Protein AF-A0A957J936-F1 (afdb_monomer_lite)

Foldseek 3Di:
DDDDDDDDPDPVVVVVVVVVVVVVVVVVVVVVVVVVLVPDDPVVNVVVCVVVVQPPVSVVVVVVCVVVPPCPPPPDDDQDDPCPQRNPVQSVVQLVVLPRGSNRHHND

Secondary structure (DSSP, 8-state):
----PPPPSSHHHHHHHHHHHHHHHHHHHHHHHHHHHHHS-HHHHHHHHHHTT--HHHHHHHHHHHHS------PPPPPP--SSSS-HHHHHHHHHHTS-BTTBPTT-

Radius of gyration: 21.01 Å; chains: 1; bounding box: 52×32×40 Å

Sequence (108 aa):
MTQTLPPPTNRHAWQQSILLQYGQRILQRVIALREQLAALPRPTRRKLKTATGMGLTSLALALALALAGSPTPAHAATINVDGTTCTLADAITSANSDTATGGCTAGS

Structure (mmCIF, N/CA/C/O backbone):
data_AF-A0A957J936-F1
#
_entry.id   AF-A0A957J936-F1
#
loop_
_atom_site.group_PDB
_atom_site.id
_atom_site.type_symbol
_atom_site.label_atom_id
_atom_site.label_alt_id
_atom_site.label_comp_id
_atom_site.label_asym_id
_atom_site.label_entity_id
_atom_site.label_seq_id
_atom_site.pdbx_PDB_ins_code
_atom_site.Cartn_x
_atom_site.Cartn_y
_atom_site.Cartn_z
_atom_site.occupancy
_atom_site.B_iso_or_equiv
_atom_site.auth_seq_id
_atom_site.auth_comp_id
_atom_site.auth_asym_id
_atom_site.auth_atom_id
_atom_site.pdbx_PDB_model_num
ATOM 1 N N . MET A 1 1 ? -21.333 12.986 -16.261 1.00 38.69 1 MET A N 1
ATOM 2 C CA . MET A 1 1 ? -22.236 13.076 -15.095 1.00 38.69 1 MET A CA 1
ATOM 3 C C . MET A 1 1 ? -21.390 13.421 -13.879 1.00 38.69 1 MET A C 1
ATOM 5 O O . MET A 1 1 ? -20.745 12.553 -13.310 1.00 38.69 1 MET A O 1
ATOM 9 N N . THR A 1 2 ? -21.274 14.709 -13.575 1.00 41.25 2 THR A N 1
ATOM 10 C CA . THR A 1 2 ? -20.501 15.252 -12.451 1.00 41.25 2 THR A CA 1
ATOM 11 C C . THR A 1 2 ? -21.373 15.206 -11.199 1.00 41.25 2 THR A C 1
ATOM 13 O O . THR A 1 2 ? -22.327 15.968 -11.088 1.00 41.25 2 THR A O 1
ATOM 16 N N . GLN A 1 3 ? -21.084 14.287 -10.275 1.00 44.28 3 GLN A N 1
ATOM 17 C CA . GLN A 1 3 ? -21.719 14.272 -8.955 1.00 44.28 3 GLN A CA 1
ATOM 18 C C . GLN A 1 3 ? -21.150 15.431 -8.127 1.00 44.28 3 GLN A C 1
ATOM 20 O O . GLN A 1 3 ? -19.991 15.406 -7.716 1.00 44.28 3 GLN A O 1
ATOM 25 N N . THR A 1 4 ? -21.956 16.466 -7.911 1.00 52.91 4 THR A N 1
ATOM 26 C CA . THR A 1 4 ? -21.688 17.525 -6.935 1.00 52.91 4 THR A CA 1
ATOM 27 C C . THR A 1 4 ? -22.026 17.010 -5.540 1.00 52.91 4 THR A C 1
ATOM 29 O O . THR A 1 4 ? -23.199 16.870 -5.200 1.00 52.91 4 THR A O 1
ATOM 32 N N . LEU A 1 5 ? -20.995 16.700 -4.747 1.00 58.75 5 LEU A N 1
ATOM 33 C CA . LEU A 1 5 ? -21.138 16.386 -3.323 1.00 58.75 5 LEU A CA 1
ATOM 34 C C . LEU A 1 5 ? -21.590 17.640 -2.541 1.00 58.75 5 LEU A C 1
ATOM 36 O O . LEU A 1 5 ? -21.080 18.730 -2.816 1.00 58.75 5 LEU A O 1
ATOM 40 N N . PRO A 1 6 ? -22.495 17.505 -1.553 1.00 58.75 6 PRO A N 1
ATOM 41 C CA . PRO A 1 6 ? -22.901 18.611 -0.690 1.00 58.75 6 PRO A CA 1
ATOM 42 C C . PRO A 1 6 ? -21.728 19.118 0.173 1.00 58.75 6 PRO A C 1
ATOM 44 O O . PRO A 1 6 ? -20.835 18.337 0.519 1.00 58.75 6 PRO A O 1
ATOM 47 N N . PRO A 1 7 ? -21.708 20.415 0.536 1.00 59.03 7 PRO A N 1
ATOM 48 C CA . PRO A 1 7 ? -20.623 20.993 1.321 1.00 59.03 7 PRO A CA 1
ATOM 49 C C . PRO A 1 7 ? -20.587 20.381 2.735 1.00 59.03 7 PRO A C 1
ATOM 51 O O . PRO A 1 7 ? -21.608 20.381 3.426 1.00 59.03 7 PRO A O 1
ATOM 54 N N . PRO A 1 8 ? -19.434 19.860 3.195 1.00 58.00 8 PRO A N 1
ATOM 55 C CA . PRO A 1 8 ? -19.324 19.254 4.516 1.00 58.00 8 PRO A CA 1
ATOM 56 C C . PRO A 1 8 ? -19.377 20.323 5.618 1.00 58.00 8 PRO A C 1
ATOM 58 O O . PRO A 1 8 ? -18.628 21.297 5.601 1.00 58.00 8 PRO A O 1
ATOM 61 N N . THR A 1 9 ? -20.229 20.109 6.621 1.00 65.56 9 THR A N 1
ATOM 62 C CA . THR A 1 9 ? -20.415 20.981 7.799 1.00 65.56 9 THR A CA 1
ATOM 63 C C . THR A 1 9 ? -19.282 20.885 8.830 1.00 65.56 9 THR A C 1
ATOM 65 O O . THR A 1 9 ? -19.260 21.641 9.799 1.00 65.56 9 THR A O 1
ATOM 68 N N . ASN A 1 10 ? -18.315 19.985 8.627 1.00 65.75 10 ASN A N 1
ATOM 69 C CA . ASN A 1 10 ? -17.239 19.698 9.569 1.00 65.75 10 ASN A CA 1
ATOM 70 C C . ASN A 1 10 ? -15.871 19.909 8.896 1.00 65.75 10 ASN A C 1
ATOM 72 O O . ASN A 1 10 ? -15.541 19.234 7.919 1.00 65.75 10 ASN A O 1
ATOM 76 N N . ARG A 1 11 ? -15.062 20.848 9.409 1.00 61.19 11 ARG A N 1
ATOM 77 C CA . ARG A 1 11 ? -13.763 21.233 8.816 1.00 61.19 11 ARG A CA 1
ATOM 78 C C . ARG A 1 11 ? -12.802 20.042 8.671 1.00 61.19 11 ARG A C 1
ATOM 80 O O . ARG A 1 11 ? -12.022 20.009 7.722 1.00 61.19 11 ARG A O 1
ATOM 87 N N . HIS A 1 12 ? -12.917 19.041 9.546 1.00 62.62 12 HIS A N 1
ATOM 88 C CA . HIS A 1 12 ? -12.130 17.807 9.487 1.00 62.62 12 HIS A CA 1
ATOM 89 C C . HIS A 1 12 ? -12.503 16.903 8.303 1.00 62.62 12 HIS A C 1
ATOM 91 O O . HIS A 1 12 ? -11.615 16.315 7.691 1.00 62.62 12 HIS A O 1
ATOM 97 N N . ALA A 1 13 ? -13.782 16.843 7.917 1.00 62.12 13 ALA A N 1
ATOM 98 C CA . ALA A 1 13 ? -14.234 16.006 6.803 1.00 62.12 13 ALA A CA 1
ATOM 99 C C . ALA A 1 13 ? -13.692 16.516 5.456 1.00 62.12 13 ALA A C 1
ATOM 101 O O . ALA A 1 13 ? -13.252 15.738 4.607 1.00 62.12 13 ALA A O 1
ATOM 102 N N . TRP A 1 14 ? -13.639 17.840 5.284 1.00 65.19 14 TRP A N 1
ATOM 103 C CA . TRP A 1 14 ? -13.008 18.454 4.115 1.00 65.19 14 TRP A CA 1
ATOM 104 C C . TRP A 1 14 ? -11.498 18.168 4.069 1.00 65.19 14 TRP A C 1
ATOM 106 O O . TRP A 1 14 ? -10.994 17.722 3.037 1.00 65.19 14 TRP A O 1
ATOM 116 N N . GLN A 1 15 ? -10.787 18.322 5.193 1.00 67.19 15 GLN A N 1
ATOM 117 C CA . GLN A 1 15 ? -9.353 18.014 5.281 1.00 67.19 15 GLN A CA 1
ATOM 118 C C . GLN A 1 15 ? -9.053 16.542 4.955 1.00 67.19 15 GLN A C 1
ATOM 120 O O . GLN A 1 15 ? -8.131 16.261 4.190 1.00 67.19 15 GLN A O 1
ATOM 125 N N . GLN A 1 16 ? -9.855 15.606 5.471 1.00 68.69 16 GLN A N 1
ATOM 126 C CA . GLN A 1 16 ? -9.722 14.173 5.188 1.00 68.69 16 GLN A CA 1
ATOM 127 C C . GLN A 1 16 ? -9.927 13.860 3.704 1.00 68.69 16 GLN A C 1
ATOM 129 O O . GLN A 1 16 ? -9.130 13.136 3.110 1.00 68.69 16 GLN A O 1
ATOM 134 N N . SER A 1 17 ? -10.952 14.446 3.079 1.00 69.44 17 SER A N 1
ATOM 135 C CA . SER A 1 17 ? -11.225 14.229 1.654 1.00 69.44 17 SER A CA 1
ATOM 136 C C . SER A 1 17 ? -10.078 14.715 0.759 1.00 69.44 17 SER A C 1
ATOM 138 O O . SER A 1 17 ? -9.701 14.031 -0.194 1.00 69.44 17 SER A O 1
ATOM 140 N N . ILE A 1 18 ? -9.450 15.841 1.115 1.00 72.69 18 ILE A N 1
ATOM 141 C CA . ILE A 1 18 ? -8.265 16.357 0.429 1.00 72.69 18 ILE A CA 1
ATOM 142 C C . ILE A 1 18 ? -7.085 15.405 0.622 1.00 72.69 18 ILE A C 1
ATOM 144 O O . ILE A 1 18 ? -6.460 15.013 -0.360 1.00 72.69 18 ILE A O 1
ATOM 148 N N . LEU A 1 19 ? -6.789 14.981 1.852 1.00 76.62 19 LEU A N 1
ATOM 149 C CA . LEU A 1 19 ? -5.666 14.077 2.121 1.00 76.62 19 LEU A CA 1
ATOM 150 C C . LEU A 1 19 ? -5.792 12.755 1.351 1.00 76.62 19 LEU A C 1
ATOM 152 O O . LEU A 1 19 ? -4.817 12.300 0.752 1.00 76.62 19 LEU A O 1
ATOM 156 N N . LEU A 1 20 ? -6.997 12.184 1.286 1.00 76.75 20 LEU A N 1
ATOM 157 C CA . LEU A 1 20 ? -7.261 10.965 0.520 1.00 76.75 20 LEU A CA 1
ATOM 158 C C . LEU A 1 20 ? -7.120 11.193 -0.990 1.00 76.75 20 LEU A C 1
ATOM 160 O O . LEU A 1 20 ? -6.471 10.403 -1.678 1.00 76.75 20 LEU A O 1
ATOM 164 N N . GLN A 1 21 ? -7.668 12.289 -1.517 1.00 71.94 21 GLN A N 1
ATOM 165 C CA . GLN A 1 21 ? -7.626 12.576 -2.951 1.00 71.94 21 GLN A CA 1
ATOM 166 C C . GLN A 1 21 ? -6.206 12.903 -3.441 1.00 71.94 21 GLN A C 1
ATOM 168 O O . GLN A 1 21 ? -5.786 12.441 -4.508 1.00 71.94 21 GLN A O 1
ATOM 173 N N . TYR A 1 22 ? -5.438 13.662 -2.656 1.00 70.75 22 TYR A N 1
ATOM 174 C CA . TYR A 1 22 ? -4.026 13.923 -2.935 1.00 70.75 22 TYR A CA 1
ATOM 175 C C . TYR A 1 22 ? -3.187 12.649 -2.785 1.00 70.75 22 TYR A C 1
ATOM 177 O O . TYR A 1 22 ? -2.359 12.369 -3.655 1.00 70.75 22 TYR A O 1
ATOM 185 N N . GLY A 1 23 ? -3.454 11.837 -1.756 1.00 75.12 23 GLY A N 1
ATOM 186 C CA . GLY A 1 23 ? -2.803 10.544 -1.543 1.00 75.12 23 GLY A CA 1
ATOM 187 C C . GLY A 1 23 ? -2.978 9.602 -2.733 1.00 75.12 23 GLY A C 1
ATOM 188 O O . GLY A 1 23 ? -1.992 9.091 -3.262 1.00 75.12 23 GLY A O 1
ATOM 189 N N . GLN A 1 24 ? -4.204 9.447 -3.241 1.00 75.56 24 GLN A N 1
ATOM 190 C CA . GLN A 1 24 ? -4.469 8.601 -4.408 1.00 75.56 24 GLN A CA 1
ATOM 191 C C . GLN A 1 24 ? -3.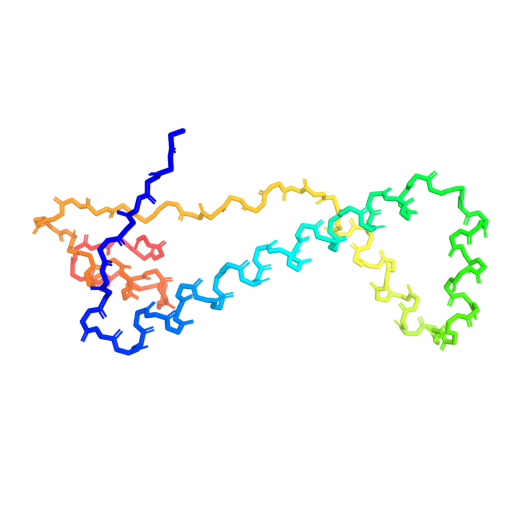725 9.071 -5.662 1.00 75.56 24 GLN A C 1
ATOM 193 O O . GLN A 1 24 ? -3.126 8.256 -6.361 1.00 75.56 24 GLN A O 1
ATOM 198 N N . ARG A 1 25 ? -3.695 10.380 -5.944 1.00 74.25 25 ARG A N 1
ATOM 199 C CA . ARG A 1 25 ? -2.960 10.916 -7.105 1.00 74.25 25 ARG A CA 1
ATOM 200 C C . ARG A 1 25 ? -1.457 10.668 -7.009 1.00 74.25 25 ARG A C 1
ATOM 202 O O . ARG A 1 25 ? -0.826 10.360 -8.019 1.00 74.25 25 ARG A O 1
ATOM 209 N N . ILE A 1 26 ? -0.884 10.800 -5.813 1.00 79.44 26 ILE A N 1
ATOM 210 C CA . ILE A 1 26 ? 0.537 10.525 -5.574 1.00 79.44 26 ILE A CA 1
ATOM 211 C C . ILE A 1 26 ? 0.820 9.032 -5.760 1.00 79.44 26 ILE A C 1
ATOM 213 O O . ILE A 1 26 ? 1.753 8.683 -6.480 1.00 79.44 26 ILE A O 1
ATOM 217 N N . LEU A 1 27 ? -0.016 8.156 -5.197 1.00 80.75 27 LEU A N 1
ATOM 218 C CA . LEU A 1 27 ? 0.126 6.705 -5.342 1.00 80.75 27 LEU A CA 1
ATOM 219 C C . LEU A 1 27 ? 0.078 6.269 -6.808 1.00 80.75 27 LEU A C 1
ATOM 221 O O . LEU A 1 27 ? 0.953 5.528 -7.245 1.00 80.75 27 LEU A O 1
ATOM 225 N N . GLN A 1 28 ? -0.870 6.787 -7.593 1.00 77.12 28 GLN A N 1
ATOM 226 C CA . GLN A 1 28 ? -0.968 6.476 -9.024 1.00 77.12 28 GLN A CA 1
ATOM 227 C C . GLN A 1 28 ? 0.290 6.894 -9.798 1.00 77.12 28 GLN A C 1
ATOM 229 O O . GLN A 1 28 ? 0.792 6.142 -10.631 1.00 77.12 28 GLN A O 1
ATOM 234 N N . ARG A 1 29 ? 0.865 8.060 -9.479 1.00 77.69 29 ARG A N 1
ATOM 235 C CA . ARG A 1 29 ? 2.131 8.506 -10.085 1.00 77.69 29 ARG A CA 1
ATOM 236 C C . ARG A 1 29 ? 3.303 7.601 -9.710 1.00 77.69 29 ARG A C 1
ATOM 238 O O . ARG A 1 29 ? 4.142 7.314 -10.558 1.00 77.69 29 ARG A O 1
ATOM 245 N N . VAL A 1 30 ? 3.359 7.143 -8.461 1.00 78.19 30 VAL A N 1
ATOM 246 C CA . VAL A 1 30 ? 4.406 6.225 -7.986 1.00 78.19 30 VAL A CA 1
ATOM 247 C C . VAL A 1 30 ? 4.284 4.852 -8.648 1.00 78.19 30 VAL A C 1
ATOM 249 O O . VAL A 1 30 ? 5.303 4.287 -9.044 1.00 78.19 30 VAL A O 1
ATOM 252 N N . ILE A 1 31 ? 3.063 4.332 -8.807 1.00 80.12 31 ILE A N 1
ATOM 253 C CA . ILE A 1 31 ? 2.793 3.068 -9.508 1.00 80.12 31 ILE A CA 1
ATOM 254 C C . ILE A 1 31 ? 3.257 3.169 -10.963 1.00 80.12 31 ILE A C 1
ATOM 256 O O . ILE A 1 31 ? 4.097 2.374 -11.381 1.00 80.12 31 ILE A O 1
ATOM 260 N N . ALA A 1 32 ? 2.814 4.199 -11.690 1.00 82.62 32 ALA A N 1
ATOM 261 C CA . ALA A 1 32 ? 3.203 4.415 -13.082 1.00 82.62 32 ALA A CA 1
ATOM 262 C C . ALA A 1 32 ? 4.729 4.542 -13.245 1.00 82.62 32 ALA A C 1
ATOM 264 O O . ALA A 1 32 ? 5.324 3.949 -14.144 1.00 82.62 32 ALA A O 1
ATOM 265 N N . LEU A 1 33 ? 5.395 5.264 -12.337 1.00 81.94 33 LEU A N 1
ATOM 266 C CA . LEU A 1 33 ? 6.854 5.370 -12.337 1.00 81.94 33 LEU A CA 1
ATOM 267 C C . LEU A 1 33 ? 7.524 4.012 -12.085 1.00 81.94 33 LEU A C 1
ATOM 269 O O . LEU A 1 33 ? 8.528 3.685 -12.720 1.00 81.94 33 LEU A O 1
ATOM 273 N N . ARG A 1 34 ? 6.985 3.201 -11.167 1.00 82.81 34 ARG A N 1
ATOM 274 C CA . ARG A 1 34 ? 7.498 1.851 -10.910 1.00 82.81 34 ARG A CA 1
ATOM 275 C C . ARG A 1 34 ? 7.347 0.940 -12.118 1.00 82.81 34 ARG A C 1
ATOM 277 O O . ARG A 1 34 ? 8.290 0.212 -12.411 1.00 82.81 34 ARG A O 1
ATOM 284 N N . GLU A 1 35 ? 6.213 0.982 -12.805 1.00 86.19 35 GLU A N 1
ATOM 285 C CA . GLU A 1 35 ? 5.972 0.203 -14.023 1.00 86.19 35 GLU A CA 1
ATOM 286 C C . GLU A 1 35 ? 6.960 0.585 -15.126 1.00 86.19 35 GLU A C 1
ATOM 288 O O . GLU A 1 35 ? 7.615 -0.283 -15.704 1.00 86.19 35 GLU A O 1
ATOM 293 N N . GLN A 1 36 ? 7.166 1.888 -15.339 1.00 84.88 36 GLN A N 1
ATOM 294 C CA . GLN A 1 36 ? 8.171 2.389 -16.275 1.00 84.88 36 GLN A CA 1
ATOM 295 C C . GLN A 1 36 ? 9.573 1.891 -15.905 1.00 84.88 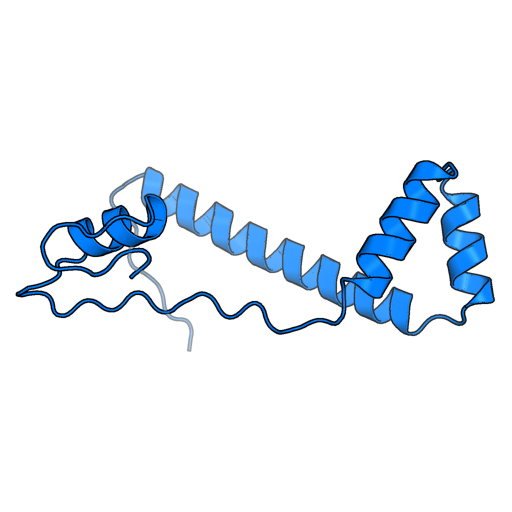36 GLN A C 1
ATOM 297 O O . GLN A 1 36 ? 10.277 1.338 -16.746 1.00 84.88 36 GLN A O 1
ATOM 302 N N . LEU A 1 37 ? 9.970 2.002 -14.634 1.00 79.81 37 LEU A N 1
ATOM 303 C CA . LEU A 1 37 ? 11.261 1.495 -14.157 1.00 79.81 37 LEU A CA 1
ATOM 304 C C . LEU A 1 37 ? 11.385 -0.032 -14.252 1.00 79.81 37 LEU A C 1
ATOM 306 O O . LEU A 1 37 ? 12.502 -0.533 -14.397 1.00 79.81 37 LEU A O 1
ATOM 310 N N . ALA A 1 38 ? 10.284 -0.777 -14.150 1.00 79.94 38 ALA A N 1
ATOM 311 C CA . ALA A 1 38 ? 10.264 -2.231 -14.286 1.00 79.94 38 ALA A CA 1
ATOM 312 C C . ALA A 1 38 ? 10.431 -2.674 -15.746 1.00 79.94 38 ALA A C 1
ATOM 314 O O . ALA A 1 38 ? 11.103 -3.677 -15.989 1.00 79.94 38 ALA A O 1
ATOM 315 N N . ALA A 1 39 ? 9.899 -1.898 -16.694 1.00 84.56 39 ALA A N 1
ATOM 316 C CA . ALA A 1 39 ? 10.052 -2.123 -18.130 1.00 84.56 39 ALA A CA 1
ATOM 317 C C . ALA A 1 39 ? 11.481 -1.856 -18.640 1.00 84.56 39 ALA A C 1
ATOM 319 O O . ALA A 1 39 ? 11.861 -2.336 -19.709 1.00 84.56 39 ALA A O 1
ATOM 320 N N . LEU A 1 40 ? 12.306 -1.118 -17.885 1.00 83.06 40 LEU A N 1
ATOM 321 C CA . LEU A 1 40 ? 13.691 -0.865 -18.277 1.00 83.06 40 LEU A CA 1
ATOM 322 C C . LEU A 1 40 ? 14.547 -2.149 -18.249 1.00 83.06 40 LEU A C 1
ATOM 324 O O . LEU A 1 40 ? 14.492 -2.930 -17.288 1.00 83.06 40 LEU A O 1
ATOM 328 N N . PRO A 1 41 ? 15.476 -2.303 -19.213 1.00 83.25 41 PRO A N 1
ATOM 329 C CA . PRO A 1 41 ? 16.497 -3.335 -19.159 1.00 83.25 41 PRO A CA 1
ATOM 330 C C . PRO A 1 41 ? 17.312 -3.266 -17.860 1.00 83.25 41 PRO A C 1
ATOM 332 O O . PRO A 1 41 ? 17.696 -2.196 -17.374 1.00 83.25 41 PRO A O 1
ATOM 335 N N . ARG A 1 42 ? 17.638 -4.442 -17.312 1.00 75.38 42 ARG A N 1
ATOM 336 C CA . ARG A 1 42 ? 18.450 -4.610 -16.093 1.00 75.38 42 ARG A CA 1
ATOM 337 C C . ARG A 1 42 ? 19.726 -3.740 -16.041 1.00 75.38 42 ARG A C 1
ATOM 339 O O . ARG A 1 42 ? 19.966 -3.175 -14.970 1.00 75.38 42 ARG A O 1
ATOM 346 N N . PRO A 1 43 ? 20.539 -3.583 -17.114 1.00 75.38 43 PRO A N 1
ATOM 347 C CA . PRO A 1 43 ? 21.740 -2.743 -17.047 1.00 75.38 43 PRO A CA 1
ATOM 348 C C . PRO A 1 43 ? 21.411 -1.257 -16.851 1.00 75.38 43 PRO A C 1
ATOM 350 O O . PRO A 1 43 ? 22.078 -0.578 -16.072 1.00 75.38 43 PRO A O 1
ATOM 353 N N . THR A 1 44 ? 20.346 -0.765 -17.483 1.00 77.44 44 THR A N 1
ATOM 354 C CA . THR A 1 44 ? 19.899 0.630 -17.389 1.00 77.44 44 THR A CA 1
ATOM 355 C C . THR A 1 44 ? 19.387 0.947 -15.986 1.00 77.44 44 THR A C 1
ATOM 357 O O . THR A 1 44 ? 19.772 1.952 -15.392 1.00 77.44 44 THR A O 1
ATOM 360 N N . ARG A 1 45 ? 18.612 0.028 -15.394 1.00 74.19 45 ARG A N 1
ATOM 361 C CA . ARG A 1 45 ? 18.150 0.137 -14.000 1.00 74.19 45 ARG A CA 1
ATOM 362 C C . ARG A 1 45 ? 19.307 0.201 -13.003 1.00 74.19 45 ARG A C 1
ATOM 364 O O . ARG A 1 45 ? 19.237 0.956 -12.039 1.00 74.19 45 ARG A O 1
ATOM 371 N N . ARG A 1 46 ? 20.365 -0.593 -13.213 1.00 69.94 46 ARG A N 1
ATOM 372 C CA . ARG A 1 46 ? 21.556 -0.591 -12.346 1.00 69.94 46 ARG A CA 1
ATOM 373 C C . ARG A 1 46 ? 22.300 0.741 -12.417 1.00 69.94 46 ARG A C 1
ATOM 375 O O . ARG A 1 46 ? 22.596 1.296 -11.367 1.00 69.94 46 ARG A O 1
ATOM 382 N N . LYS A 1 47 ? 22.515 1.274 -13.625 1.00 74.94 47 LYS A N 1
ATOM 383 C CA . LYS A 1 47 ? 23.173 2.575 -13.830 1.00 74.94 47 LYS A CA 1
ATOM 384 C C . LYS A 1 47 ? 22.413 3.728 -13.171 1.00 74.94 47 LYS A C 1
ATOM 386 O O . LYS A 1 47 ? 23.037 4.571 -12.540 1.00 74.94 47 LYS A O 1
ATOM 391 N N . LEU A 1 48 ? 21.080 3.728 -13.258 1.00 70.88 48 LEU A N 1
ATOM 392 C CA . LEU A 1 48 ? 20.226 4.711 -12.580 1.00 70.88 48 LEU A CA 1
ATOM 393 C C . LEU A 1 48 ? 20.386 4.658 -11.054 1.00 70.88 48 LEU A C 1
ATOM 395 O O . LEU A 1 48 ? 20.587 5.693 -10.432 1.00 70.88 48 LEU A O 1
ATOM 399 N N . LYS A 1 49 ? 20.383 3.456 -10.460 1.00 64.56 49 LYS A N 1
ATOM 400 C CA . LYS A 1 49 ? 20.589 3.278 -9.010 1.00 64.56 49 LYS A CA 1
ATOM 401 C C . LYS A 1 49 ? 21.977 3.735 -8.548 1.00 64.56 49 LYS A C 1
ATOM 403 O O . LYS A 1 49 ? 22.100 4.339 -7.488 1.00 64.56 49 LYS A O 1
ATOM 408 N N . THR A 1 50 ? 23.019 3.464 -9.334 1.00 62.94 50 THR A N 1
ATOM 409 C CA . THR A 1 50 ? 24.385 3.905 -9.010 1.00 62.94 50 THR A CA 1
ATOM 410 C C . THR A 1 50 ? 24.580 5.405 -9.233 1.00 62.94 50 THR A C 1
ATOM 412 O O . THR A 1 50 ? 25.332 6.027 -8.494 1.00 62.94 50 THR A O 1
ATOM 415 N N . ALA A 1 51 ? 23.879 6.002 -10.204 1.00 64.94 51 ALA A N 1
ATOM 416 C CA . ALA A 1 51 ? 23.936 7.438 -10.482 1.00 64.94 51 ALA A CA 1
ATOM 417 C C . ALA A 1 51 ? 23.251 8.282 -9.394 1.00 64.94 51 ALA A C 1
ATOM 419 O O . ALA A 1 51 ? 23.673 9.403 -9.139 1.00 64.94 51 ALA A O 1
ATOM 420 N N . THR A 1 52 ? 22.239 7.740 -8.707 1.00 62.28 52 THR A N 1
ATOM 421 C CA . THR A 1 52 ? 21.548 8.419 -7.595 1.00 62.28 52 THR A CA 1
ATOM 422 C C . THR A 1 52 ? 22.309 8.383 -6.262 1.00 62.28 52 THR A C 1
ATOM 424 O O . THR A 1 52 ? 21.750 8.771 -5.243 1.00 62.28 52 THR A O 1
ATOM 427 N N . GLY A 1 53 ? 23.556 7.890 -6.227 1.00 55.38 53 GLY A N 1
ATOM 428 C CA . GLY A 1 53 ? 24.351 7.827 -4.993 1.00 55.38 53 GLY A CA 1
ATOM 429 C C . GLY A 1 53 ? 23.792 6.865 -3.937 1.00 55.38 53 GLY A C 1
ATOM 430 O O . GLY A 1 53 ? 24.038 7.038 -2.746 1.00 55.38 53 GLY A O 1
ATOM 431 N N . MET A 1 54 ? 23.016 5.852 -4.343 1.00 61.06 54 MET A N 1
ATOM 432 C CA . MET A 1 54 ? 22.495 4.848 -3.413 1.00 61.06 54 MET A CA 1
ATOM 433 C C . MET A 1 54 ? 23.636 3.946 -2.934 1.00 61.06 54 MET A C 1
ATOM 435 O O . MET A 1 54 ? 24.136 3.110 -3.686 1.00 61.06 54 MET A O 1
ATOM 439 N N . GLY A 1 55 ? 24.030 4.101 -1.669 1.00 63.69 55 GLY A N 1
ATOM 440 C CA . GLY A 1 55 ? 24.973 3.201 -1.006 1.00 63.69 55 GLY A CA 1
ATOM 441 C C . GLY A 1 55 ? 24.470 1.751 -0.954 1.00 63.69 55 GLY A C 1
ATOM 442 O O . GLY A 1 55 ? 23.299 1.460 -1.213 1.00 63.69 55 GLY A O 1
ATOM 443 N N . LEU A 1 56 ? 25.351 0.818 -0.585 1.00 59.41 56 LEU A N 1
ATOM 444 C CA . LEU A 1 56 ? 25.067 -0.627 -0.550 1.00 59.41 56 LEU A CA 1
ATOM 445 C C . LEU A 1 56 ? 23.813 -0.991 0.269 1.00 59.41 56 LEU A C 1
ATOM 447 O O . LEU A 1 56 ? 23.066 -1.887 -0.116 1.00 59.41 56 LEU A O 1
ATOM 451 N N . THR A 1 57 ? 23.531 -0.252 1.342 1.00 64.00 57 THR A N 1
ATOM 452 C CA . THR A 1 57 ? 22.317 -0.399 2.164 1.00 64.00 57 THR A CA 1
ATOM 453 C C . THR A 1 57 ? 21.044 -0.050 1.394 1.00 64.00 57 THR A C 1
ATOM 455 O O . THR A 1 57 ? 20.056 -0.779 1.455 1.00 64.00 57 THR A O 1
ATOM 458 N N . SER A 1 58 ? 21.077 1.018 0.596 1.00 68.44 58 SER A N 1
ATOM 459 C CA . SER A 1 58 ? 19.965 1.417 -0.273 1.00 68.44 58 SER A CA 1
ATOM 460 C C . SER A 1 58 ? 19.758 0.419 -1.413 1.00 68.44 58 SER A C 1
ATOM 462 O O . SER A 1 58 ? 18.623 0.147 -1.805 1.00 68.44 58 SER A O 1
ATOM 464 N N . LEU A 1 59 ? 20.843 -0.180 -1.920 1.00 68.75 59 LEU A N 1
ATOM 465 C CA . LEU A 1 59 ? 20.772 -1.236 -2.927 1.00 68.75 59 LEU A CA 1
ATOM 466 C C . LEU A 1 59 ? 20.145 -2.519 -2.362 1.00 68.75 59 LEU A C 1
ATOM 468 O O . LEU A 1 59 ? 19.273 -3.093 -3.015 1.00 68.75 59 LEU A O 1
ATOM 472 N N . ALA A 1 60 ? 20.551 -2.936 -1.159 1.00 71.12 60 ALA A N 1
ATOM 473 C CA . ALA A 1 60 ? 19.998 -4.094 -0.462 1.00 71.12 60 ALA A CA 1
ATOM 474 C C . ALA A 1 60 ? 18.512 -3.895 -0.137 1.00 71.12 60 ALA A C 1
ATOM 476 O O . ALA A 1 60 ? 17.703 -4.771 -0.434 1.00 71.12 60 ALA A O 1
ATOM 477 N N . LEU A 1 61 ? 18.128 -2.713 0.354 1.00 73.31 61 LEU A N 1
ATOM 478 C CA . LEU A 1 61 ? 16.731 -2.374 0.615 1.00 73.31 61 LEU A CA 1
ATOM 479 C C . LEU A 1 61 ? 15.902 -2.344 -0.676 1.00 73.31 61 LEU A C 1
ATOM 481 O O . LEU A 1 61 ? 14.814 -2.905 -0.726 1.00 73.31 61 LEU A O 1
ATOM 485 N N . ALA A 1 62 ? 16.422 -1.755 -1.755 1.00 70.56 62 ALA A N 1
ATOM 486 C CA . ALA A 1 62 ? 15.734 -1.733 -3.044 1.00 70.56 62 ALA A CA 1
ATOM 487 C C . ALA A 1 62 ? 15.641 -3.122 -3.699 1.00 70.56 62 ALA A C 1
ATOM 489 O O . ALA A 1 62 ? 14.747 -3.348 -4.515 1.00 70.56 62 ALA A O 1
ATOM 490 N N . LEU A 1 63 ? 16.577 -4.029 -3.407 1.00 70.56 63 LEU A N 1
ATOM 491 C CA . LEU A 1 63 ? 16.526 -5.421 -3.847 1.00 70.56 63 LEU A CA 1
ATOM 492 C C . LEU A 1 63 ? 15.502 -6.204 -3.019 1.00 70.56 63 LEU A C 1
ATOM 494 O O . LEU A 1 63 ? 14.663 -6.881 -3.603 1.00 70.56 63 LEU A O 1
ATOM 498 N N . ALA A 1 64 ? 15.501 -6.025 -1.696 1.00 75.19 64 ALA A N 1
ATOM 499 C CA . ALA A 1 64 ? 14.508 -6.592 -0.791 1.00 75.19 64 ALA A CA 1
ATOM 500 C C . 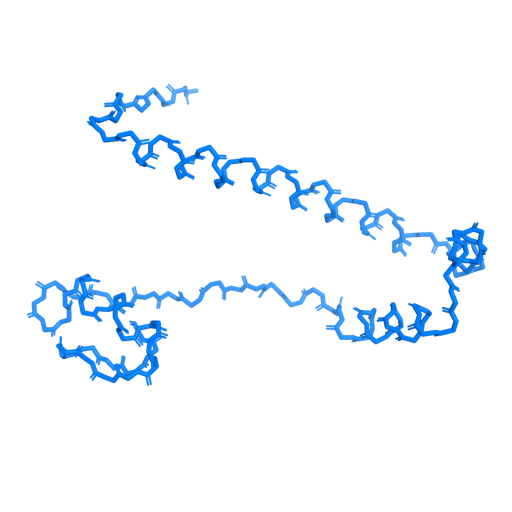ALA A 1 64 ? 13.089 -6.129 -1.153 1.00 75.19 64 ALA A C 1
ATOM 502 O O . ALA A 1 64 ? 12.211 -6.963 -1.312 1.00 75.19 64 ALA A O 1
ATOM 503 N N . LEU A 1 65 ? 12.871 -4.836 -1.419 1.00 72.12 65 LEU A N 1
ATOM 504 C CA . LEU A 1 65 ? 11.576 -4.306 -1.870 1.00 72.12 65 LEU A CA 1
ATOM 505 C C . LEU A 1 65 ? 11.179 -4.758 -3.280 1.00 72.12 65 LEU A C 1
ATOM 507 O O . LEU A 1 65 ? 9.997 -4.732 -3.605 1.00 72.12 65 LEU A O 1
ATOM 511 N N . ALA A 1 66 ? 12.138 -5.106 -4.142 1.00 68.31 66 ALA A N 1
ATOM 512 C CA . ALA A 1 66 ? 11.846 -5.628 -5.477 1.00 68.31 66 ALA A CA 1
ATOM 513 C C . ALA A 1 66 ? 11.506 -7.125 -5.448 1.00 68.31 66 ALA A C 1
ATOM 515 O O . ALA A 1 66 ? 10.688 -7.566 -6.245 1.00 68.31 66 ALA A O 1
ATOM 516 N N . LEU A 1 67 ? 12.118 -7.884 -4.536 1.00 67.69 67 LEU A N 1
ATOM 517 C CA . LEU A 1 67 ? 11.826 -9.301 -4.296 1.00 67.69 67 LEU A CA 1
ATOM 518 C C . LEU A 1 67 ? 10.542 -9.486 -3.476 1.00 67.69 67 LEU A C 1
ATOM 520 O O . LEU A 1 67 ? 9.759 -10.375 -3.776 1.00 67.69 67 LEU A O 1
ATOM 524 N N . ALA A 1 68 ? 10.301 -8.619 -2.491 1.00 66.19 68 ALA A N 1
ATOM 525 C CA . ALA A 1 68 ? 9.068 -8.577 -1.702 1.00 66.19 68 ALA A CA 1
ATOM 526 C C . ALA A 1 68 ? 7.907 -7.893 -2.445 1.00 66.19 68 ALA A C 1
ATOM 528 O O . ALA A 1 68 ? 6.762 -7.967 -2.019 1.00 66.19 68 ALA A O 1
ATOM 529 N N . GLY A 1 69 ? 8.209 -7.184 -3.535 1.00 53.44 69 GLY A N 1
ATOM 530 C CA . GLY A 1 69 ? 7.285 -6.318 -4.260 1.00 53.44 69 GLY A CA 1
ATOM 531 C C . GLY A 1 69 ? 6.701 -6.934 -5.522 1.00 53.44 69 GLY A C 1
ATOM 532 O O . GLY A 1 69 ? 6.508 -6.205 -6.496 1.00 53.44 69 GLY A O 1
ATOM 533 N N . SER A 1 70 ? 6.404 -8.236 -5.535 1.00 55.72 70 SER A N 1
ATOM 534 C CA . SER A 1 70 ? 5.306 -8.704 -6.383 1.00 55.72 70 SER A CA 1
ATOM 535 C C . SER A 1 70 ? 4.066 -7.902 -5.975 1.00 55.72 70 SER A C 1
ATOM 537 O O . SER A 1 70 ? 3.737 -7.910 -4.788 1.00 55.72 70 SER A O 1
ATOM 539 N N . PRO A 1 71 ? 3.415 -7.159 -6.887 1.00 56.66 71 PRO A N 1
ATOM 540 C CA . PRO A 1 71 ? 2.224 -6.394 -6.562 1.00 56.66 71 PRO A CA 1
ATOM 541 C C . PRO A 1 71 ? 1.081 -7.382 -6.340 1.00 56.66 71 PRO A C 1
ATOM 543 O O . PRO A 1 71 ? 0.255 -7.613 -7.216 1.00 56.66 71 PRO A O 1
ATOM 546 N N . THR A 1 72 ? 1.049 -8.013 -5.170 1.00 58.28 72 THR A N 1
ATOM 547 C CA . THR A 1 72 ? -0.196 -8.566 -4.666 1.00 58.28 72 THR A CA 1
ATOM 548 C C . THR A 1 72 ? -1.096 -7.360 -4.440 1.00 58.28 72 THR A C 1
ATOM 550 O O . THR A 1 72 ? -0.674 -6.440 -3.726 1.00 58.28 72 THR A O 1
ATOM 553 N N . PRO A 1 73 ? -2.278 -7.288 -5.070 1.00 58.22 73 PRO A N 1
ATOM 554 C CA . PRO A 1 73 ? -3.218 -6.224 -4.773 1.00 58.22 73 PRO A CA 1
ATOM 555 C C . PRO A 1 73 ? -3.420 -6.198 -3.257 1.00 58.22 73 PRO A C 1
ATOM 557 O O . PRO A 1 73 ? -3.826 -7.194 -2.659 1.00 58.22 73 PRO A O 1
ATOM 560 N N . ALA A 1 74 ? -3.057 -5.081 -2.627 1.00 59.00 74 ALA A N 1
ATOM 561 C CA . ALA A 1 74 ? -3.369 -4.845 -1.230 1.00 59.00 74 ALA A CA 1
ATOM 562 C C . ALA A 1 74 ? -4.879 -4.604 -1.168 1.00 59.00 74 ALA A C 1
ATOM 564 O O . ALA A 1 74 ? -5.352 -3.476 -1.297 1.00 59.00 74 ALA A O 1
ATOM 565 N N . HIS A 1 75 ? -5.641 -5.691 -1.085 1.00 62.84 75 HIS A N 1
ATOM 566 C CA . HIS A 1 75 ? -7.057 -5.616 -0.789 1.00 62.84 75 HIS A CA 1
ATOM 567 C C . HIS A 1 75 ? -7.176 -5.138 0.652 1.00 62.84 75 HIS A C 1
ATOM 569 O O . HIS A 1 75 ? -6.699 -5.803 1.571 1.00 62.84 75 HIS A O 1
ATOM 575 N N . ALA A 1 76 ? -7.772 -3.962 0.844 1.00 64.62 76 ALA A N 1
ATOM 576 C CA . ALA A 1 76 ? -8.222 -3.574 2.168 1.00 64.62 76 ALA A CA 1
ATOM 577 C C . ALA A 1 76 ? -9.164 -4.673 2.675 1.00 64.62 76 ALA A C 1
ATOM 579 O O . ALA A 1 76 ? -10.066 -5.095 1.943 1.00 64.62 76 ALA A O 1
ATOM 580 N N . ALA A 1 77 ? -8.926 -5.157 3.893 1.00 72.00 77 ALA A N 1
ATOM 581 C CA . ALA A 1 77 ? -9.874 -6.043 4.545 1.00 72.00 77 ALA A CA 1
ATOM 582 C C . ALA A 1 77 ? -11.232 -5.328 4.604 1.00 72.00 77 ALA A C 1
ATOM 584 O O . ALA A 1 77 ? -11.308 -4.132 4.898 1.00 72.00 77 ALA A O 1
ATOM 585 N N . THR A 1 78 ? -12.293 -6.039 4.231 1.00 81.00 78 THR A N 1
ATOM 586 C CA . THR A 1 78 ? -13.650 -5.504 4.344 1.00 81.00 78 THR A CA 1
ATOM 587 C C . THR A 1 78 ? -14.057 -5.598 5.808 1.00 81.00 78 THR A C 1
ATOM 589 O O . THR A 1 78 ? -13.995 -6.685 6.373 1.00 81.00 78 THR A O 1
ATOM 592 N N . ILE A 1 79 ? -14.437 -4.466 6.402 1.00 83.81 79 ILE A N 1
ATOM 593 C CA . ILE A 1 79 ? -14.948 -4.396 7.775 1.00 83.81 79 ILE A CA 1
ATOM 594 C C . ILE A 1 79 ? -16.438 -4.737 7.726 1.00 83.81 79 ILE A C 1
ATOM 596 O O . ILE A 1 79 ? -17.204 -4.059 7.032 1.00 83.81 79 ILE A O 1
ATOM 600 N N . ASN A 1 80 ? -16.848 -5.803 8.409 1.00 83.38 80 ASN A N 1
ATOM 601 C CA . ASN A 1 80 ? -18.216 -6.314 8.341 1.00 83.38 80 ASN A CA 1
ATOM 602 C C . ASN A 1 80 ? -19.053 -5.702 9.472 1.00 83.38 80 ASN A C 1
ATOM 604 O O . ASN A 1 80 ? -18.788 -5.942 10.643 1.00 83.38 80 ASN A O 1
ATOM 608 N N . VAL A 1 81 ? -20.090 -4.937 9.117 1.00 90.12 81 VAL A N 1
ATOM 609 C CA . VAL A 1 81 ? -20.967 -4.249 10.078 1.00 90.12 81 VAL A CA 1
ATOM 610 C C . VAL A 1 81 ? -22.404 -4.706 9.850 1.00 90.12 81 VAL A C 1
ATOM 612 O O . VAL A 1 81 ? -22.934 -4.541 8.752 1.00 90.12 81 VAL A O 1
ATOM 615 N N . ASP A 1 82 ? -23.041 -5.269 10.874 1.00 88.25 82 ASP A N 1
ATOM 616 C CA . ASP A 1 82 ? -24.449 -5.698 10.815 1.00 88.25 82 ASP A CA 1
ATOM 617 C C . ASP A 1 82 ? -25.416 -4.644 11.394 1.00 88.25 82 ASP A C 1
ATOM 619 O O . 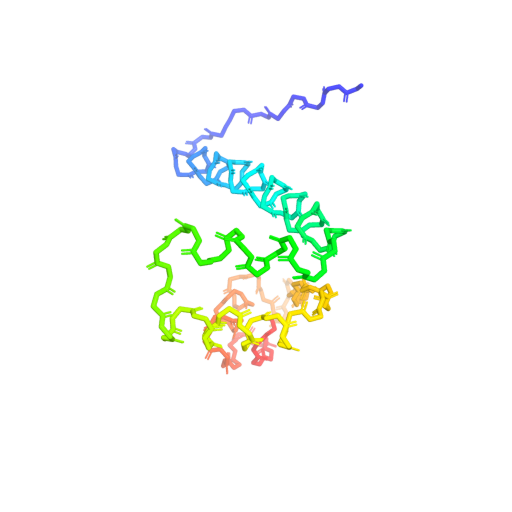ASP A 1 82 ? -26.627 -4.723 11.188 1.00 88.25 82 ASP A O 1
ATOM 623 N N . GLY A 1 83 ? -24.885 -3.646 12.111 1.00 86.62 83 GLY A N 1
ATOM 624 C CA . GLY A 1 83 ? -25.647 -2.541 12.693 1.00 86.62 83 GLY A CA 1
ATOM 625 C C . GLY A 1 83 ? -26.513 -2.907 13.904 1.00 86.62 83 GLY A C 1
ATOM 626 O O . GLY A 1 83 ? -27.221 -2.038 14.407 1.00 86.62 83 GLY A O 1
ATOM 627 N N . THR A 1 84 ? -26.467 -4.152 14.382 1.00 90.19 84 THR A N 1
ATOM 628 C CA . THR A 1 84 ? -27.267 -4.657 15.511 1.00 90.19 84 THR A CA 1
ATOM 629 C C . THR A 1 84 ? -26.400 -5.310 16.584 1.00 90.19 84 THR A C 1
ATOM 631 O O . THR A 1 84 ? -26.458 -4.903 17.741 1.00 90.19 84 THR A O 1
ATOM 634 N N . THR A 1 85 ? -25.580 -6.287 16.203 1.00 90.44 85 THR A N 1
ATOM 635 C CA . THR A 1 85 ? -24.625 -6.988 17.062 1.00 90.44 85 THR A CA 1
ATOM 636 C C . THR A 1 85 ? -23.210 -6.454 16.937 1.00 90.44 85 THR A C 1
ATOM 638 O O . THR A 1 85 ? -22.503 -6.501 17.928 1.00 90.44 85 THR A O 1
ATOM 641 N N . CYS A 1 86 ? -22.818 -5.919 15.783 1.00 92.12 86 CYS A N 1
ATOM 642 C CA . CYS A 1 86 ? -21.551 -5.241 15.542 1.00 92.12 86 CYS A CA 1
ATOM 643 C C . CYS A 1 86 ? -21.849 -3.863 14.937 1.00 92.12 86 CYS A C 1
ATOM 645 O O . CYS A 1 86 ? -22.269 -3.739 13.778 1.00 92.12 86 CYS A O 1
ATOM 647 N N . THR A 1 87 ? -21.692 -2.812 15.747 1.00 94.19 87 THR A N 1
ATOM 648 C CA . THR A 1 87 ? -21.906 -1.429 15.298 1.00 94.19 87 THR A CA 1
ATOM 649 C C . THR A 1 87 ? -20.681 -0.907 14.552 1.00 94.19 87 THR A C 1
ATOM 651 O O . THR A 1 87 ? -19.572 -1.401 14.729 1.00 94.19 87 THR A O 1
ATOM 654 N N . LEU A 1 88 ? -20.844 0.140 13.735 1.00 91.75 88 LEU A N 1
ATOM 655 C CA . LEU A 1 88 ? -19.714 0.734 13.010 1.00 91.75 88 LEU A CA 1
ATOM 656 C C . LEU A 1 88 ? -18.606 1.230 13.958 1.00 91.75 88 LEU A C 1
ATOM 658 O O . LEU A 1 88 ? -17.426 1.111 13.640 1.00 91.75 88 LEU A O 1
ATOM 662 N N . ALA A 1 89 ? -18.976 1.791 15.112 1.00 93.06 89 ALA A N 1
ATOM 663 C CA . ALA A 1 89 ? -18.009 2.281 16.092 1.00 93.06 89 ALA A CA 1
ATOM 664 C C . ALA A 1 89 ? -17.207 1.129 16.719 1.00 93.06 89 ALA A C 1
ATOM 666 O O . ALA A 1 89 ? -15.985 1.227 16.872 1.00 93.06 89 ALA A O 1
ATOM 667 N N . ASP A 1 90 ? -17.886 0.023 17.020 1.00 91.62 90 ASP A N 1
ATOM 668 C CA . ASP A 1 90 ? -17.256 -1.172 17.575 1.00 91.62 90 ASP A CA 1
ATOM 669 C C . ASP A 1 90 ? -16.372 -1.862 16.537 1.00 91.62 90 ASP A C 1
ATOM 671 O O . ASP A 1 90 ? -15.243 -2.216 16.859 1.00 91.62 90 ASP A O 1
ATOM 675 N N . ALA A 1 91 ? -16.813 -1.941 15.278 1.00 92.00 91 ALA A N 1
ATOM 676 C CA . ALA A 1 91 ? -16.040 -2.514 14.179 1.00 92.00 91 ALA A CA 1
ATOM 677 C C . ALA A 1 91 ? -14.738 -1.733 13.935 1.00 92.00 91 ALA A C 1
ATOM 679 O O . ALA A 1 91 ? -13.653 -2.302 13.884 1.00 92.00 91 ALA A O 1
ATOM 680 N N . ILE A 1 92 ? -14.796 -0.395 13.909 1.00 91.62 92 ILE A N 1
ATOM 681 C CA . ILE A 1 92 ? -13.585 0.438 13.794 1.00 91.62 92 ILE A CA 1
ATOM 682 C C . ILE A 1 92 ? -12.631 0.184 14.970 1.00 91.62 92 ILE A C 1
ATOM 684 O O . ILE A 1 92 ? -11.415 0.117 14.780 1.00 91.62 92 ILE A O 1
ATOM 688 N N . THR A 1 93 ? -13.155 0.047 16.188 1.00 93.69 93 THR A N 1
ATOM 689 C CA . THR A 1 93 ? -12.333 -0.254 17.370 1.00 93.69 93 THR A CA 1
ATOM 690 C C . THR A 1 93 ? -11.699 -1.641 17.269 1.00 93.69 93 THR A C 1
ATOM 692 O O . THR A 1 93 ? -10.497 -1.786 17.504 1.00 93.69 93 THR A O 1
ATOM 695 N N . SER A 1 94 ? -12.481 -2.638 16.855 1.00 93.56 94 SER A N 1
ATOM 696 C CA . SER A 1 94 ? -12.061 -4.026 16.657 1.00 93.56 94 SER A CA 1
ATOM 697 C C . SER A 1 94 ? -10.942 -4.144 15.622 1.00 93.56 94 SER A C 1
ATOM 699 O O . SER A 1 94 ? -9.914 -4.770 15.886 1.00 93.56 94 SER A O 1
ATOM 701 N N . ALA A 1 95 ? -11.103 -3.472 14.481 1.00 91.81 95 ALA A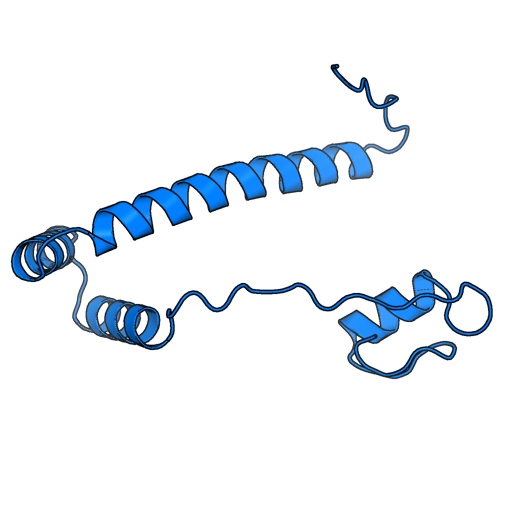 N 1
ATOM 702 C CA . ALA A 1 95 ? -10.156 -3.496 13.378 1.00 91.81 95 ALA A CA 1
ATOM 703 C C . ALA A 1 95 ? -8.815 -2.843 13.744 1.00 91.81 95 ALA A C 1
ATOM 705 O O . ALA A 1 95 ? -7.759 -3.319 13.336 1.00 91.81 95 ALA A O 1
ATOM 706 N N . ASN A 1 96 ? -8.838 -1.759 14.528 1.00 91.44 96 ASN A N 1
ATOM 707 C CA . ASN A 1 96 ? -7.616 -1.045 14.913 1.00 91.44 96 ASN A CA 1
ATOM 708 C C . ASN A 1 96 ? -6.859 -1.705 16.071 1.00 91.44 96 ASN A C 1
ATOM 710 O O . ASN A 1 96 ? -5.638 -1.585 16.146 1.00 91.44 96 ASN A O 1
ATOM 714 N N . SER A 1 97 ? -7.577 -2.340 16.999 1.00 93.50 97 SER A N 1
ATOM 715 C CA . SER A 1 97 ? -6.988 -2.963 18.193 1.00 93.50 97 SER A CA 1
ATOM 716 C C . SER A 1 97 ? -6.711 -4.455 18.031 1.00 93.50 97 SER A C 1
ATOM 718 O O . SER A 1 97 ? -6.118 -5.054 18.927 1.00 93.50 97 SER A O 1
ATOM 720 N N . ASP A 1 98 ? -7.169 -5.054 16.928 1.00 91.69 98 ASP A N 1
ATOM 721 C CA . ASP A 1 98 ? -7.174 -6.502 16.710 1.00 91.69 98 ASP A CA 1
ATOM 722 C C . ASP A 1 98 ? -7.769 -7.263 17.910 1.00 91.69 98 ASP A C 1
ATOM 724 O O . ASP A 1 98 ? -7.282 -8.301 18.352 1.00 91.69 98 ASP A O 1
ATOM 728 N N . THR A 1 99 ? -8.818 -6.688 18.507 1.00 93.06 99 THR A N 1
ATOM 729 C CA . THR A 1 99 ? -9.460 -7.198 19.721 1.00 93.06 99 THR A CA 1
ATOM 730 C C . THR A 1 99 ? -10.973 -7.181 19.551 1.00 93.06 99 THR A C 1
ATOM 732 O O . THR A 1 99 ? -11.554 -6.173 19.148 1.00 93.06 99 THR A O 1
ATOM 735 N N . ALA A 1 100 ? -11.635 -8.292 19.884 1.00 94.25 100 ALA A N 1
ATOM 736 C CA . ALA A 1 100 ? -13.089 -8.387 19.804 1.00 94.25 100 ALA A CA 1
ATOM 737 C C . ALA A 1 100 ? -13.758 -7.325 20.694 1.00 94.25 100 ALA A C 1
ATOM 739 O O . ALA A 1 100 ? -13.480 -7.243 21.891 1.00 94.25 100 ALA A O 1
ATOM 740 N N . THR A 1 101 ? -14.632 -6.510 20.104 1.00 94.00 101 THR A N 1
ATOM 741 C CA . THR A 1 101 ? -15.269 -5.361 20.765 1.00 94.00 101 THR A CA 1
ATOM 742 C C . THR A 1 101 ? -16.719 -5.272 20.320 1.00 94.00 101 THR A C 1
ATOM 744 O O . THR A 1 101 ? -16.987 -5.370 19.128 1.00 94.00 101 THR A O 1
ATOM 747 N N . GLY A 1 102 ? -17.651 -5.105 21.266 1.00 88.88 102 GLY A N 1
ATOM 748 C CA . GLY A 1 102 ? -19.058 -4.814 20.961 1.00 88.88 102 GLY A CA 1
ATOM 749 C C . GLY A 1 102 ? -19.684 -5.768 19.943 1.00 88.88 102 GLY A C 1
ATOM 750 O O . GLY A 1 102 ? -20.275 -5.307 18.980 1.00 88.88 102 GLY A O 1
ATOM 751 N N . GLY A 1 103 ? -19.470 -7.080 20.116 1.00 89.75 103 GLY A N 1
ATOM 752 C CA . GLY A 1 103 ? -19.982 -8.142 19.238 1.00 89.75 103 GLY A CA 1
ATOM 753 C C . GLY A 1 103 ? -19.257 -8.317 17.896 1.00 89.75 103 GLY A C 1
ATOM 754 O O . GLY A 1 103 ? -19.522 -9.293 17.197 1.00 89.75 103 GLY A O 1
ATOM 755 N N . CYS A 1 104 ? -18.294 -7.453 17.567 1.00 93.38 104 CYS A N 1
ATOM 756 C CA . CYS A 1 104 ? -17.386 -7.627 16.435 1.00 93.38 104 CYS A CA 1
ATOM 757 C C . CYS A 1 104 ? -16.230 -8.572 16.803 1.00 93.38 104 CYS A C 1
ATOM 759 O O . CYS A 1 104 ? -15.666 -8.495 17.901 1.00 93.38 104 CYS A O 1
ATOM 761 N N . THR A 1 105 ? -15.854 -9.459 15.882 1.00 93.12 105 THR A N 1
ATOM 762 C CA . THR A 1 105 ? -14.647 -10.291 15.994 1.00 93.12 105 THR A CA 1
ATOM 763 C C . THR A 1 105 ? -13.381 -9.443 15.881 1.00 93.12 105 THR A C 1
ATOM 765 O O . THR A 1 105 ? -13.414 -8.370 15.300 1.00 93.12 105 THR A O 1
ATOM 768 N N . ALA A 1 106 ? -12.256 -9.906 16.431 1.00 90.50 106 ALA A N 1
ATOM 769 C CA . ALA A 1 106 ? -10.979 -9.197 16.311 1.00 90.50 106 ALA A CA 1
ATOM 770 C C . ALA A 1 106 ? -10.618 -8.928 14.836 1.00 90.50 106 ALA A C 1
ATOM 772 O O . ALA A 1 106 ? -10.796 -9.803 13.985 1.00 90.50 106 ALA A O 1
ATOM 773 N N . GLY A 1 107 ? -10.154 -7.712 14.536 1.00 84.19 107 GLY A N 1
ATOM 774 C CA . GLY A 1 107 ? -9.703 -7.344 13.193 1.00 84.19 107 GLY A CA 1
ATOM 77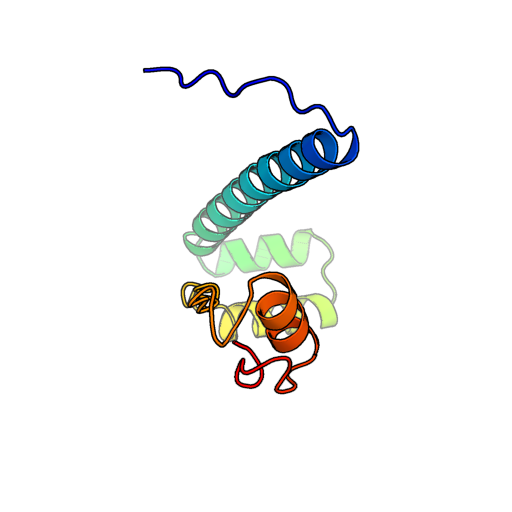5 C C . GLY A 1 107 ? -10.826 -7.133 12.165 1.00 84.19 107 GLY A C 1
ATOM 776 O O . GLY A 1 107 ? -10.533 -7.077 10.970 1.00 84.19 107 GLY A O 1
ATOM 777 N N . SER A 1 108 ? -12.091 -7.060 12.604 1.00 74.75 108 SER A N 1
ATOM 778 C CA . SER A 1 108 ? -13.294 -7.061 11.746 1.00 74.75 108 SER A CA 1
ATOM 779 C C . SER A 1 108 ? -14.009 -5.729 11.656 1.00 74.75 108 SER A C 1
ATOM 781 O O . SER A 1 108 ? -13.898 -4.919 12.605 1.00 74.75 108 SER A O 1
#

pLDDT: mean 74.78, std 13.09, range [38.69, 94.25]